Protein AF-A0A6L9KTM0-F1 (afdb_monomer_lite)

pLDDT: mean 84.55, std 11.83, range [53.69, 95.19]

Secondary structure (DSSP, 8-state):
--HHHHHHHHHHHHTT---HHHHHHHHHHHHH-HHHHHHHHHHHHHHHHHHHS-----------

Foldseek 3Di:
DDLVLLVVLLVCVVVVNHDPVSVVVSVVVLVVDVVSVVVSVVVVVVVVVVVPPDPPDDPDPPDD

Structure (mmCIF, N/CA/C/O backbone):
data_AF-A0A6L9KTM0-F1
#
_entry.id   AF-A0A6L9KTM0-F1
#
loop_
_atom_site.group_PDB
_atom_site.id
_atom_site.type_symbol
_atom_site.label_atom_id
_atom_site.label_alt_id
_atom_site.label_comp_id
_atom_site.label_asym_id
_atom_site.label_entity_id
_atom_site.label_seq_id
_atom_site.pdbx_PDB_ins_code
_atom_site.Cartn_x
_atom_site.Cartn_y
_atom_site.Cartn_z
_atom_site.occupancy
_atom_site.B_iso_or_equiv
_atom_site.auth_seq_id
_atom_site.auth_comp_id
_atom_site.auth_asym_id
_atom_site.auth_atom_id
_atom_site.pdbx_PDB_model_num
ATOM 1 N N . MET A 1 1 ? 11.527 -0.802 -6.891 1.00 79.31 1 MET A N 1
ATOM 2 C CA . MET A 1 1 ? 11.025 -1.648 -5.794 1.00 79.31 1 MET A CA 1
ATOM 3 C C . MET A 1 1 ? 10.845 -3.066 -6.293 1.00 79.31 1 MET A C 1
ATOM 5 O O . MET A 1 1 ? 10.257 -3.272 -7.351 1.00 79.31 1 MET A O 1
ATOM 9 N N . SER A 1 2 ? 11.405 -4.016 -5.565 1.00 91.81 2 SER A N 1
ATOM 10 C CA . SER A 1 2 ? 11.202 -5.447 -5.766 1.00 91.81 2 SER A CA 1
ATOM 11 C C . SER A 1 2 ? 9.913 -5.912 -5.088 1.00 91.81 2 SER A C 1
ATOM 13 O O . SER A 1 2 ? 9.418 -5.256 -4.168 1.00 91.81 2 SER A O 1
ATOM 15 N N . CYS A 1 3 ? 9.413 -7.087 -5.476 1.00 91.94 3 CYS A N 1
ATOM 16 C CA . CYS A 1 3 ? 8.266 -7.698 -4.807 1.00 91.94 3 CYS A CA 1
ATOM 17 C C . CYS A 1 3 ? 8.510 -7.840 -3.296 1.00 91.94 3 CYS A C 1
ATOM 19 O O . CYS A 1 3 ? 7.619 -7.544 -2.515 1.00 91.94 3 CYS A O 1
ATOM 21 N N . ARG A 1 4 ? 9.733 -8.194 -2.868 1.00 91.69 4 ARG A N 1
ATOM 22 C CA . ARG A 1 4 ? 10.099 -8.327 -1.445 1.00 91.69 4 ARG A CA 1
ATOM 23 C C . ARG A 1 4 ? 9.949 -7.015 -0.673 1.00 91.69 4 ARG A C 1
ATOM 25 O O . ARG A 1 4 ? 9.416 -7.015 0.434 1.00 91.69 4 ARG A O 1
ATOM 32 N N . GLU A 1 5 ? 10.403 -5.907 -1.255 1.00 92.25 5 GLU A N 1
ATOM 33 C CA . GLU A 1 5 ? 10.235 -4.574 -0.665 1.00 92.25 5 GLU A CA 1
ATOM 34 C C . GLU A 1 5 ? 8.759 -4.181 -0.609 1.00 92.25 5 GLU A C 1
ATOM 36 O O . GLU A 1 5 ? 8.303 -3.677 0.413 1.00 92.25 5 GLU A O 1
ATOM 41 N N . ALA A 1 6 ? 7.990 -4.470 -1.662 1.00 93.25 6 ALA A N 1
ATOM 42 C CA . ALA A 1 6 ? 6.556 -4.208 -1.677 1.00 93.25 6 ALA A CA 1
ATOM 43 C C . ALA A 1 6 ? 5.829 -4.978 -0.564 1.00 93.25 6 ALA A C 1
ATOM 45 O O . ALA A 1 6 ? 5.042 -4.383 0.168 1.00 93.25 6 ALA A O 1
ATOM 46 N N . THR A 1 7 ? 6.137 -6.263 -0.366 1.00 91.06 7 THR A N 1
ATOM 47 C CA . THR A 1 7 ? 5.573 -7.073 0.726 1.00 91.06 7 THR A CA 1
ATOM 48 C C . THR A 1 7 ? 5.925 -6.496 2.101 1.00 91.06 7 THR A C 1
ATOM 50 O O . THR A 1 7 ? 5.064 -6.417 2.977 1.00 91.06 7 THR A O 1
ATOM 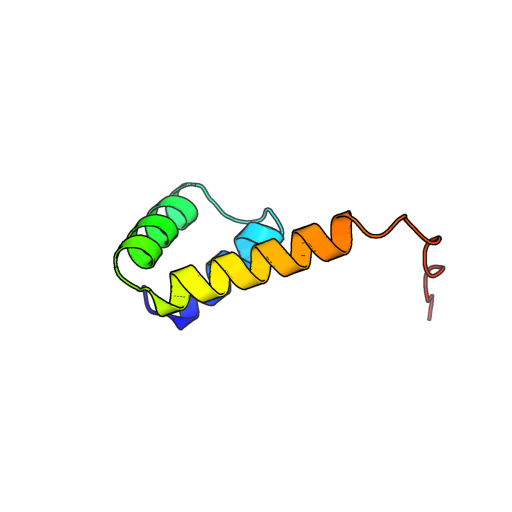53 N N . ALA A 1 8 ? 7.168 -6.038 2.289 1.00 91.38 8 ALA A N 1
ATOM 54 C CA . ALA A 1 8 ? 7.612 -5.416 3.536 1.00 91.38 8 ALA A CA 1
ATOM 55 C C . ALA A 1 8 ? 6.894 -4.083 3.810 1.00 91.38 8 ALA A C 1
ATOM 57 O O . ALA A 1 8 ? 6.460 -3.837 4.936 1.00 91.38 8 ALA A O 1
ATOM 58 N N . LEU A 1 9 ? 6.722 -3.241 2.785 1.00 92.31 9 LEU A N 1
ATOM 59 C CA . LEU A 1 9 ? 5.955 -1.998 2.885 1.00 92.31 9 LEU A CA 1
ATOM 60 C C . LEU A 1 9 ? 4.467 -2.271 3.133 1.00 92.31 9 LEU A C 1
ATOM 62 O O . LEU A 1 9 ? 3.837 -1.530 3.878 1.00 92.31 9 LEU A O 1
ATOM 66 N N . LEU A 1 10 ? 3.903 -3.347 2.573 1.00 89.94 10 LEU A N 1
ATOM 67 C CA . LEU A 1 10 ? 2.531 -3.763 2.871 1.00 89.94 10 LEU A CA 1
ATOM 68 C C . LEU A 1 10 ? 2.338 -4.131 4.338 1.00 89.94 10 LEU A C 1
ATOM 70 O O . L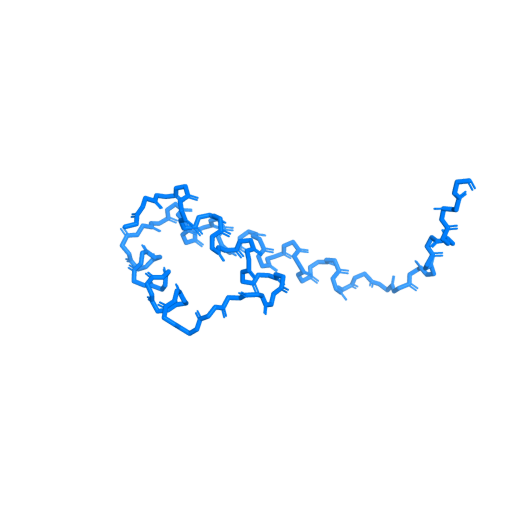EU A 1 10 ? 1.347 -3.723 4.936 1.00 89.94 10 LEU A O 1
ATOM 74 N N . SER A 1 11 ? 3.277 -4.877 4.918 1.00 87.94 11 SER A N 1
ATOM 75 C CA . SER A 1 11 ? 3.244 -5.194 6.347 1.00 87.94 11 SER A CA 1
ATOM 76 C C . SER A 1 11 ? 3.320 -3.918 7.186 1.00 87.94 11 SER A C 1
ATOM 78 O O . SER A 1 11 ? 2.487 -3.694 8.055 1.00 87.94 11 SER A O 1
ATOM 80 N N . GLN A 1 12 ? 4.244 -3.013 6.858 1.00 89.50 12 GLN A N 1
ATOM 81 C CA . GLN A 1 12 ? 4.376 -1.728 7.553 1.00 89.50 12 GLN A CA 1
ATOM 82 C C . GLN A 1 12 ? 3.138 -0.827 7.401 1.00 89.50 12 GLN A C 1
ATOM 84 O O . GLN A 1 12 ? 2.809 -0.073 8.319 1.00 89.50 12 GLN A O 1
ATOM 89 N N . ALA A 1 13 ? 2.434 -0.907 6.266 1.00 87.50 13 ALA A N 1
ATOM 90 C CA . ALA A 1 13 ? 1.166 -0.212 6.048 1.00 87.50 13 ALA A CA 1
ATOM 91 C C . ALA A 1 13 ? 0.086 -0.688 7.025 1.00 87.50 13 ALA A C 1
ATOM 93 O O . ALA A 1 13 ? -0.681 0.125 7.535 1.00 87.50 13 ALA A O 1
ATOM 94 N N . GLN A 1 14 ? 0.048 -1.991 7.309 1.00 83.19 14 GLN A N 1
ATOM 95 C CA . GLN A 1 14 ? -0.873 -2.577 8.282 1.00 83.19 14 GLN A CA 1
ATOM 96 C C . GLN A 1 14 ? -0.539 -2.084 9.698 1.00 83.19 14 GLN A C 1
ATOM 98 O O . GLN A 1 14 ? -1.439 -1.764 10.474 1.00 83.19 14 GLN A O 1
ATOM 103 N N . ASP A 1 15 ? 0.739 -1.938 10.024 1.00 84.75 15 ASP A N 1
ATOM 104 C CA . ASP A 1 15 ? 1.172 -1.456 11.340 1.00 84.75 15 ASP A CA 1
ATOM 105 C C . ASP A 1 15 ? 1.029 0.069 11.512 1.00 84.75 15 ASP A C 1
ATOM 107 O O . ASP A 1 15 ? 1.350 0.603 12.571 1.00 84.75 15 ASP A O 1
ATOM 111 N N . GLY A 1 16 ? 0.564 0.790 10.483 1.00 80.00 16 GLY A N 1
ATOM 112 C CA . GLY A 1 16 ? 0.381 2.246 10.515 1.00 80.00 16 GLY A CA 1
ATOM 113 C C . GLY A 1 16 ? 1.685 3.048 10.452 1.00 80.00 16 GLY A C 1
ATOM 114 O O . GLY A 1 16 ? 1.678 4.250 10.703 1.00 80.00 16 GLY A O 1
ATOM 115 N N . LYS A 1 17 ? 2.810 2.409 10.109 1.00 79.88 17 LYS A N 1
ATOM 116 C CA . LYS A 1 17 ? 4.159 3.009 10.144 1.00 79.88 17 LYS A CA 1
ATOM 117 C C . LYS A 1 17 ? 4.643 3.527 8.786 1.00 79.88 17 LYS A C 1
ATOM 119 O O . LYS A 1 17 ? 5.811 3.876 8.638 1.00 79.88 17 LYS A O 1
ATOM 124 N N . LEU A 1 18 ? 3.777 3.553 7.773 1.00 83.12 18 LEU A N 1
ATOM 125 C CA . LEU A 1 18 ? 4.183 3.865 6.404 1.00 83.12 18 LEU A CA 1
ATOM 126 C C . LEU A 1 18 ? 4.125 5.369 6.107 1.00 83.12 18 LEU A C 1
ATOM 128 O O . LEU A 1 18 ? 3.075 5.996 6.226 1.00 83.12 18 LEU A O 1
ATOM 132 N N . GLY A 1 19 ? 5.240 5.938 5.646 1.00 86.38 19 GLY A N 1
ATOM 133 C CA . GLY A 1 19 ? 5.276 7.311 5.139 1.00 86.38 19 GLY A CA 1
ATOM 134 C C . GLY A 1 19 ? 4.547 7.469 3.797 1.00 86.38 19 GLY A C 1
ATOM 135 O O . GLY A 1 19 ? 4.504 6.542 2.984 1.00 86.38 19 GLY A O 1
ATOM 136 N N . LEU A 1 20 ? 4.032 8.675 3.525 1.00 87.44 20 LEU A N 1
ATOM 137 C CA . LEU A 1 20 ? 3.253 8.989 2.315 1.00 87.44 20 LEU A CA 1
ATOM 138 C C . LEU A 1 20 ? 3.997 8.634 1.015 1.00 87.44 20 LEU A C 1
ATOM 140 O O . LEU A 1 20 ? 3.410 8.053 0.106 1.00 87.44 20 LEU A O 1
ATOM 144 N N . LEU A 1 21 ? 5.299 8.929 0.933 1.00 89.06 21 LEU A N 1
ATOM 145 C CA . LEU A 1 21 ? 6.116 8.626 -0.249 1.00 89.06 21 LEU A CA 1
ATOM 146 C C . LEU A 1 21 ? 6.194 7.117 -0.529 1.00 89.06 21 LEU A C 1
ATOM 148 O O . LEU A 1 21 ? 6.021 6.681 -1.667 1.00 89.06 21 LEU A O 1
ATOM 152 N N . ALA A 1 22 ? 6.405 6.317 0.517 1.00 89.44 22 ALA A N 1
ATOM 153 C CA . ALA A 1 22 ? 6.464 4.865 0.405 1.00 89.44 22 ALA A CA 1
ATOM 154 C C . ALA A 1 22 ? 5.101 4.273 0.016 1.00 89.44 22 ALA A C 1
ATOM 156 O O . ALA A 1 22 ? 5.038 3.309 -0.745 1.00 89.44 22 ALA A O 1
ATOM 157 N N . GLN A 1 23 ? 4.004 4.891 0.460 1.00 89.06 23 GLN A N 1
ATOM 158 C CA . GLN A 1 23 ? 2.653 4.503 0.065 1.00 89.06 23 GLN A CA 1
ATOM 159 C C . GLN A 1 23 ? 2.385 4.752 -1.427 1.00 89.06 23 GLN A C 1
ATOM 161 O O . GLN A 1 23 ? 1.775 3.911 -2.091 1.00 89.06 23 GLN A O 1
ATOM 166 N N . TRP A 1 24 ? 2.867 5.871 -1.975 1.00 91.69 24 TRP A N 1
ATOM 167 C CA . TRP A 1 24 ? 2.788 6.154 -3.412 1.00 91.69 24 TRP A CA 1
ATOM 168 C C . TRP A 1 24 ? 3.609 5.171 -4.239 1.00 91.69 24 TRP A C 1
ATOM 170 O O . TRP A 1 24 ? 3.096 4.608 -5.206 1.00 91.69 24 TRP A O 1
ATOM 180 N N . GLN A 1 25 ? 4.855 4.920 -3.833 1.00 91.25 25 GLN A N 1
ATOM 181 C CA . GLN A 1 25 ? 5.717 3.951 -4.504 1.00 91.25 25 GLN A CA 1
ATOM 182 C C . GLN A 1 25 ? 5.062 2.568 -4.505 1.00 91.25 25 GLN A C 1
ATOM 184 O O . GLN A 1 25 ? 4.912 1.948 -5.554 1.0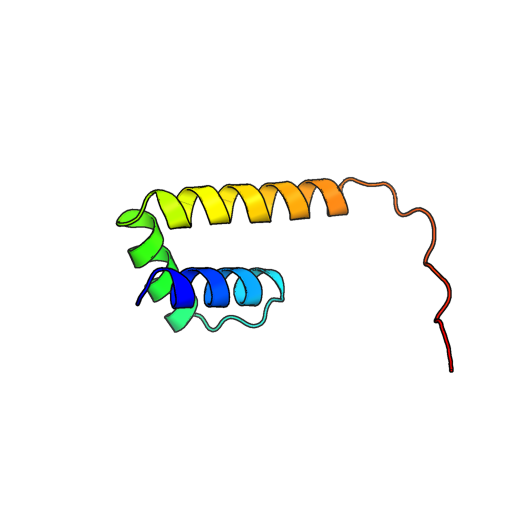0 91.25 25 GLN A O 1
ATOM 189 N N . LEU A 1 26 ? 4.546 2.136 -3.354 1.00 91.69 26 LEU A N 1
ATOM 190 C CA . LEU A 1 26 ? 3.860 0.862 -3.239 1.00 91.69 26 LEU A CA 1
ATOM 191 C C . LEU A 1 26 ? 2.640 0.766 -4.167 1.00 91.69 26 LEU A C 1
ATOM 193 O O . LEU A 1 26 ? 2.481 -0.239 -4.855 1.00 91.69 26 LEU A O 1
ATOM 197 N N . ARG A 1 27 ? 1.804 1.810 -4.244 1.00 90.62 27 ARG A N 1
ATOM 198 C CA . ARG A 1 27 ? 0.649 1.844 -5.161 1.00 90.62 27 ARG A CA 1
ATOM 199 C C . ARG A 1 27 ? 1.057 1.649 -6.619 1.00 90.62 27 ARG A C 1
ATOM 201 O O . ARG A 1 27 ? 0.408 0.875 -7.316 1.00 90.62 27 ARG A O 1
ATOM 208 N N . LEU A 1 28 ? 2.138 2.294 -7.055 1.00 94.06 28 LEU A N 1
ATOM 209 C CA . LEU A 1 28 ? 2.665 2.120 -8.410 1.00 94.06 28 LEU A CA 1
ATOM 210 C C . LEU A 1 28 ? 3.109 0.672 -8.664 1.00 94.06 28 LEU A C 1
ATOM 212 O O . LEU A 1 28 ? 2.874 0.147 -9.748 1.00 94.06 28 LEU A O 1
ATOM 216 N N . HIS A 1 29 ? 3.696 -0.004 -7.669 1.00 94.00 29 HIS A N 1
ATOM 217 C CA . HIS A 1 29 ? 4.078 -1.414 -7.810 1.00 94.00 29 HIS A CA 1
ATOM 218 C C . HIS A 1 29 ? 2.874 -2.322 -7.981 1.00 94.00 29 HIS A C 1
ATOM 220 O O . HIS A 1 29 ? 2.875 -3.195 -8.840 1.00 94.00 29 HIS A O 1
ATOM 226 N N . LEU A 1 30 ? 1.855 -2.119 -7.147 1.00 92.75 30 LEU A N 1
ATOM 227 C CA . LEU A 1 30 ? 0.647 -2.934 -7.155 1.00 92.75 30 LEU A CA 1
ATOM 228 C C . LEU A 1 30 ? -0.068 -2.823 -8.509 1.00 92.75 30 LEU A C 1
ATOM 230 O O . LEU A 1 30 ? -0.528 -3.825 -9.044 1.00 92.75 30 LEU A O 1
ATOM 234 N N . MET A 1 31 ? -0.066 -1.640 -9.129 1.00 93.31 31 MET A N 1
ATOM 235 C CA . MET A 1 31 ? -0.611 -1.465 -10.481 1.00 93.31 31 MET A CA 1
ATOM 236 C C . MET A 1 31 ? 0.145 -2.252 -11.563 1.00 93.31 31 MET A C 1
ATOM 238 O O . MET A 1 31 ? -0.454 -2.598 -12.574 1.00 93.31 31 MET A O 1
ATOM 242 N N . ALA A 1 32 ? 1.435 -2.533 -11.364 1.00 93.00 32 ALA A N 1
ATOM 243 C CA . ALA A 1 32 ? 2.281 -3.240 -12.327 1.00 93.00 32 ALA A CA 1
ATOM 244 C C . ALA A 1 32 ? 2.517 -4.724 -11.982 1.00 93.00 32 ALA A C 1
ATOM 246 O O . ALA A 1 32 ? 3.110 -5.448 -12.779 1.00 93.00 32 ALA A O 1
ATOM 247 N N . CYS A 1 33 ? 2.107 -5.180 -10.793 1.00 95.19 33 CYS A N 1
ATOM 248 C CA . CYS A 1 33 ? 2.363 -6.531 -10.305 1.00 95.19 33 CYS A CA 1
ATOM 249 C C . CYS A 1 33 ? 1.115 -7.147 -9.664 1.00 95.19 33 CYS A C 1
ATOM 251 O O . CYS A 1 33 ? 0.757 -6.849 -8.518 1.00 95.19 33 CYS A O 1
ATOM 253 N N . ASP A 1 34 ? 0.514 -8.099 -10.377 1.00 93.94 34 ASP A N 1
ATOM 254 C CA . ASP A 1 34 ? -0.665 -8.830 -9.910 1.00 93.94 34 ASP A CA 1
ATOM 255 C C . ASP A 1 34 ? -0.391 -9.648 -8.642 1.00 93.94 34 ASP A C 1
ATOM 257 O O . ASP A 1 34 ? -1.237 -9.715 -7.750 1.00 93.94 34 ASP A O 1
ATOM 261 N N . GLY A 1 35 ? 0.812 -10.220 -8.513 1.00 93.38 35 GLY A N 1
ATOM 262 C CA . GLY A 1 35 ? 1.196 -11.020 -7.348 1.00 93.38 35 GLY A CA 1
ATOM 263 C C . GLY A 1 35 ? 1.166 -10.212 -6.049 1.00 93.38 35 GLY A C 1
ATOM 264 O O . GLY A 1 35 ? 0.547 -10.624 -5.065 1.00 93.38 35 GLY A O 1
ATOM 265 N N . CYS A 1 36 ? 1.769 -9.021 -6.054 1.00 93.69 36 CYS A N 1
ATOM 266 C CA . CYS A 1 36 ? 1.741 -8.127 -4.898 1.00 93.69 36 CYS A CA 1
ATOM 267 C C . CYS A 1 36 ? 0.331 -7.576 -4.635 1.00 93.69 36 CYS A C 1
ATOM 269 O O . CYS A 1 36 ? -0.068 -7.447 -3.475 1.00 93.69 36 CYS A O 1
ATOM 271 N N . THR A 1 37 ? -0.453 -7.311 -5.683 1.00 92.94 37 THR A N 1
ATOM 272 C CA . THR A 1 37 ? -1.859 -6.892 -5.556 1.00 92.94 37 THR A CA 1
ATOM 273 C C . THR A 1 37 ? -2.718 -7.952 -4.884 1.00 92.94 37 THR A C 1
ATOM 275 O O . THR A 1 37 ? -3.494 -7.634 -3.976 1.00 92.94 37 THR A O 1
ATOM 278 N N . GLN A 1 38 ? -2.560 -9.215 -5.275 1.00 93.12 38 GLN A N 1
ATOM 279 C CA . GLN A 1 38 ? -3.296 -10.319 -4.673 1.00 93.12 38 GLN A CA 1
ATOM 280 C C . GLN A 1 38 ? -2.870 -10.548 -3.222 1.00 93.12 38 GLN A C 1
ATOM 282 O O . GLN A 1 38 ? -3.731 -10.688 -2.350 1.00 93.12 38 GLN A O 1
ATOM 287 N N . PHE A 1 39 ? -1.565 -10.507 -2.944 1.00 91.12 39 PHE A N 1
ATOM 288 C CA . PHE A 1 39 ? -1.043 -10.597 -1.582 1.00 91.12 39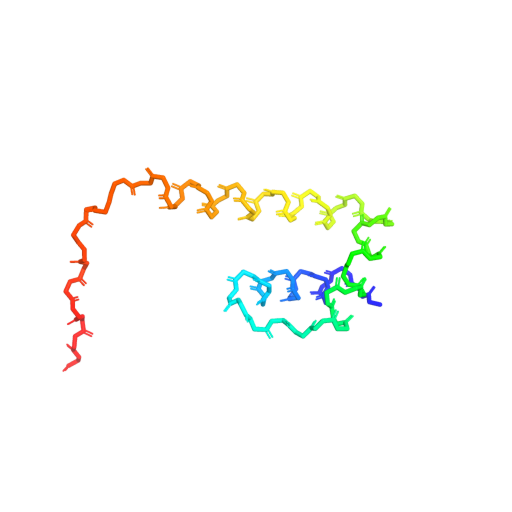 PHE A CA 1
ATOM 289 C C . PHE A 1 39 ? -1.634 -9.505 -0.680 1.00 91.12 39 PHE A C 1
ATOM 291 O O . PHE A 1 39 ? -2.117 -9.792 0.414 1.00 91.12 39 PHE A O 1
ATOM 298 N N . GLY A 1 40 ? -1.699 -8.261 -1.162 1.00 90.75 40 GLY A N 1
ATOM 299 C CA . GLY A 1 40 ? -2.305 -7.168 -0.408 1.00 90.75 40 GLY A CA 1
ATOM 300 C C . GLY A 1 40 ? -3.785 -7.333 -0.129 1.00 90.75 40 GLY A C 1
ATOM 301 O O . GLY A 1 40 ? -4.251 -7.020 0.968 1.00 90.75 40 GLY A O 1
ATOM 302 N N . ARG A 1 41 ? -4.526 -7.886 -1.088 1.00 91.38 41 ARG A N 1
ATOM 303 C CA . ARG A 1 41 ? -5.927 -8.258 -0.883 1.00 91.38 41 ARG A CA 1
ATOM 304 C C . ARG A 1 41 ? -6.073 -9.317 0.209 1.00 91.38 41 ARG A C 1
ATOM 306 O O . ARG A 1 41 ? -6.947 -9.184 1.062 1.00 91.38 41 ARG A O 1
ATOM 313 N N . GLN A 1 42 ? -5.200 -10.321 0.212 1.00 92.06 42 GLN A N 1
ATOM 314 C CA . GLN A 1 42 ? -5.206 -11.410 1.188 1.00 92.06 42 GLN A CA 1
ATOM 315 C C . GLN A 1 42 ? -4.880 -10.910 2.604 1.00 92.06 42 GLN A C 1
ATOM 317 O O . GLN A 1 42 ? -5.567 -11.258 3.563 1.00 92.06 42 GLN A O 1
ATOM 322 N N . LEU A 1 43 ? -3.904 -10.009 2.728 1.00 89.88 43 LEU A N 1
ATOM 323 C CA . LEU A 1 43 ? -3.520 -9.402 4.003 1.00 89.88 43 LEU A CA 1
ATOM 324 C C . LEU A 1 43 ? -4.632 -8.512 4.585 1.00 89.88 43 LEU A C 1
ATOM 326 O O . LEU A 1 43 ? -4.897 -8.537 5.788 1.00 89.88 43 LEU A O 1
ATOM 330 N N . GLN A 1 44 ? -5.328 -7.752 3.732 1.00 89.50 44 GLN A N 1
ATOM 331 C CA . GLN A 1 44 ? -6.494 -6.972 4.153 1.00 89.50 44 GLN A CA 1
ATOM 332 C C . GLN A 1 44 ? -7.688 -7.850 4.528 1.00 89.50 44 GLN A C 1
ATOM 334 O O . GLN A 1 44 ? -8.400 -7.527 5.476 1.00 89.50 44 GLN A O 1
ATOM 339 N N . PHE A 1 45 ? -7.907 -8.955 3.812 1.00 91.44 45 PHE A N 1
ATOM 340 C CA . PHE A 1 45 ? -8.932 -9.931 4.169 1.00 91.44 45 PHE A CA 1
ATOM 341 C C . PHE A 1 45 ? -8.682 -10.504 5.567 1.00 91.44 45 PHE A C 1
ATOM 343 O O . PHE A 1 45 ? -9.583 -10.465 6.401 1.00 91.44 45 PHE A O 1
ATOM 350 N N . LEU A 1 46 ? -7.449 -10.937 5.851 1.00 89.88 46 LEU A N 1
ATOM 351 C CA . LEU A 1 46 ? -7.076 -11.454 7.167 1.00 89.88 46 LEU A CA 1
ATOM 352 C C . LEU A 1 46 ? -7.305 -10.409 8.266 1.00 89.88 46 LEU A C 1
ATOM 354 O O . LEU A 1 46 ? -7.916 -10.712 9.284 1.00 89.88 46 LEU A O 1
ATOM 358 N N . ARG A 1 47 ? -6.890 -9.156 8.045 1.00 87.06 47 ARG A N 1
ATOM 359 C CA . ARG A 1 47 ? -7.099 -8.078 9.022 1.00 87.06 47 ARG A CA 1
ATOM 360 C C . ARG A 1 47 ? -8.576 -7.806 9.294 1.00 87.06 47 ARG A C 1
ATOM 362 O O . ARG A 1 47 ? -8.952 -7.644 10.447 1.00 87.06 47 ARG A O 1
ATOM 369 N N . LYS A 1 48 ? -9.412 -7.778 8.255 1.00 88.88 48 LYS A N 1
ATOM 370 C CA . LYS A 1 48 ? -10.864 -7.618 8.414 1.00 88.88 48 LYS A CA 1
ATOM 371 C C . LYS A 1 48 ? -11.483 -8.791 9.162 1.00 88.88 48 LYS A C 1
ATOM 373 O O . LYS A 1 48 ? -12.341 -8.564 10.001 1.00 88.88 48 LYS A O 1
ATOM 378 N N . ALA A 1 49 ? -11.042 -10.017 8.879 1.00 90.19 49 ALA A N 1
ATOM 379 C CA . ALA A 1 49 ? -11.498 -11.197 9.601 1.00 90.19 49 ALA A CA 1
ATOM 380 C C . ALA A 1 49 ? -11.140 -11.103 11.091 1.00 90.19 49 ALA A C 1
ATOM 382 O O . ALA A 1 49 ? -12.021 -11.279 11.922 1.00 90.19 49 ALA A O 1
ATOM 383 N N . LEU A 1 50 ? -9.896 -10.732 11.422 1.00 88.00 50 LEU A N 1
ATOM 384 C CA . LEU A 1 50 ? -9.452 -10.521 12.805 1.00 88.00 50 LEU A CA 1
ATOM 385 C C . LEU A 1 50 ? -10.245 -9.412 13.513 1.00 88.00 50 LEU A C 1
ATOM 387 O O . LEU A 1 50 ? -10.618 -9.581 14.664 1.00 88.00 50 LEU A O 1
ATOM 391 N N . GLN A 1 51 ? -10.546 -8.308 12.825 1.00 86.00 51 GLN A N 1
ATOM 392 C CA . GLN A 1 51 ? -11.360 -7.210 13.369 1.00 86.00 51 GLN A CA 1
ATOM 393 C C . GLN A 1 51 ? -12.849 -7.555 13.519 1.00 86.00 51 GLN A C 1
ATOM 395 O O . GLN A 1 51 ? -13.547 -6.905 14.289 1.00 86.00 51 GLN A O 1
ATOM 400 N N . ALA A 1 52 ? -13.353 -8.526 12.754 1.00 85.00 52 ALA A N 1
ATOM 401 C CA . ALA A 1 52 ? -14.743 -8.971 12.809 1.00 85.00 52 ALA A CA 1
ATOM 402 C C . ALA A 1 52 ? -14.987 -10.036 13.888 1.00 85.00 52 ALA A C 1
ATOM 404 O O . ALA A 1 52 ? -16.143 -10.351 14.176 1.00 85.00 52 ALA A O 1
ATOM 405 N N . LEU A 1 53 ? -13.927 -10.604 14.472 1.00 81.69 53 LEU A N 1
ATOM 406 C CA . LEU A 1 53 ? -14.068 -11.463 15.639 1.00 81.69 53 LEU A CA 1
ATOM 407 C C . LEU A 1 53 ? -14.584 -10.597 16.800 1.00 81.69 53 LEU A C 1
ATOM 409 O O . LEU A 1 53 ? -13.974 -9.566 17.088 1.00 81.69 53 LEU A O 1
ATOM 413 N N . PRO A 1 54 ? -15.695 -10.972 17.466 1.00 68.38 54 PRO A N 1
ATOM 414 C CA . PRO A 1 54 ? -16.058 -10.331 18.718 1.00 68.38 54 PRO A CA 1
ATOM 415 C C . PRO A 1 54 ? -14.874 -10.500 19.662 1.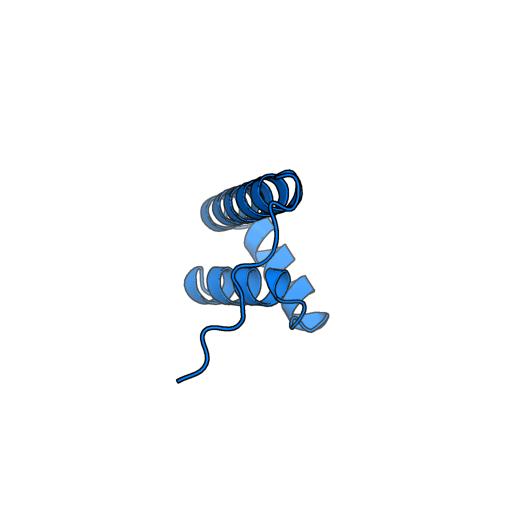00 68.38 54 PRO A C 1
ATOM 417 O O . PRO A 1 54 ? -14.318 -11.597 19.749 1.00 68.38 54 PRO A O 1
ATOM 420 N N . GLU A 1 55 ? -14.481 -9.410 20.311 1.00 63.28 55 GLU A N 1
ATOM 421 C CA . GLU A 1 55 ? -13.394 -9.363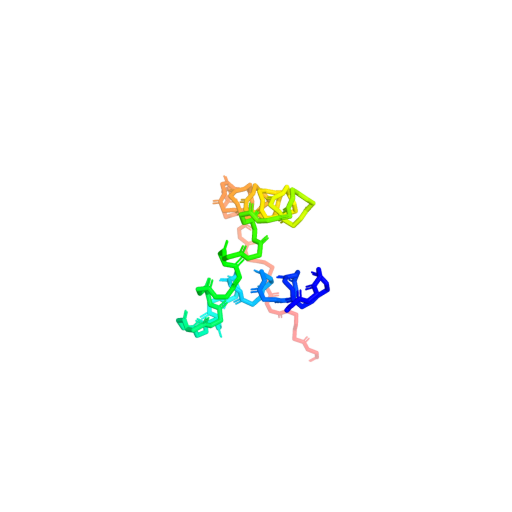 21.281 1.00 63.28 55 GLU A CA 1
ATOM 422 C C . GLU A 1 55 ? -13.725 -10.333 22.425 1.00 63.28 55 GLU A C 1
ATOM 424 O O . GLU A 1 55 ? -14.332 -9.973 23.429 1.00 63.28 55 GLU A O 1
ATOM 429 N N . ARG A 1 56 ? -13.401 -11.621 22.252 1.00 59.78 56 ARG A N 1
ATOM 430 C CA . ARG A 1 56 ? -13.222 -12.528 23.378 1.00 59.78 56 ARG A CA 1
ATOM 431 C C . ARG A 1 56 ? -11.971 -12.015 24.056 1.00 59.78 56 ARG A C 1
ATOM 433 O O . ARG A 1 56 ? -10.875 -12.286 23.584 1.00 59.78 56 ARG A O 1
ATOM 440 N N . GLU A 1 57 ? -12.222 -11.176 25.053 1.00 58.50 57 GLU A N 1
ATOM 441 C CA . GLU A 1 57 ? -11.421 -10.943 26.246 1.00 58.50 57 GLU A CA 1
ATOM 442 C C . GLU A 1 57 ? -9.962 -11.374 26.083 1.00 58.50 57 GLU A C 1
ATOM 444 O O . GLU A 1 57 ? -9.635 -12.553 26.192 1.00 58.50 57 GLU A O 1
ATOM 449 N N . GLN A 1 58 ? -9.136 -10.384 25.746 1.00 53.69 58 GLN A N 1
ATOM 450 C CA . GLN A 1 58 ? -7.807 -10.160 26.312 1.00 53.69 58 GLN A CA 1
ATOM 451 C C . GLN A 1 58 ? -7.179 -11.412 26.940 1.00 53.69 58 GLN A C 1
ATOM 453 O O . GLN A 1 58 ? -7.508 -11.781 28.068 1.00 53.69 58 GLN A O 1
ATOM 458 N N . ASP A 1 59 ? -6.223 -12.019 26.235 1.00 55.56 59 ASP A N 1
ATOM 459 C CA . ASP A 1 59 ? -5.220 -12.828 26.921 1.00 55.56 59 ASP A CA 1
ATOM 460 C C . ASP A 1 59 ? -4.560 -11.909 27.974 1.00 55.56 59 ASP A C 1
ATOM 462 O O . ASP A 1 59 ? -4.136 -10.798 27.614 1.00 55.56 59 ASP A O 1
ATOM 466 N N . PRO A 1 60 ? -4.593 -12.251 29.279 1.00 59.16 60 PRO A N 1
ATOM 467 C CA . PRO A 1 60 ? -3.974 -11.428 30.310 1.00 59.16 60 PRO A CA 1
ATOM 468 C C . PRO A 1 60 ? -2.491 -11.222 29.970 1.00 59.16 60 PRO A C 1
ATOM 470 O O . PRO A 1 60 ? -1.895 -12.057 29.297 1.00 59.16 60 PRO A O 1
ATOM 473 N N . PRO A 1 61 ? -1.857 -10.123 30.414 1.00 58.94 61 PRO A N 1
ATOM 474 C CA . PRO A 1 61 ? -0.452 -9.895 30.117 1.00 58.94 61 PRO A CA 1
ATOM 475 C C . PRO A 1 61 ? 0.383 -11.048 30.681 1.00 58.94 61 PRO A C 1
ATOM 477 O O . PRO A 1 61 ? 0.588 -11.146 31.893 1.00 58.94 61 PRO A O 1
ATOM 480 N N . GLU A 1 62 ? 0.869 -11.912 29.791 1.00 61.41 62 GLU A N 1
ATOM 481 C CA . GLU A 1 62 ? 1.912 -12.887 30.073 1.00 61.41 62 GLU A CA 1
ATOM 482 C C . GLU A 1 62 ? 3.155 -12.106 30.508 1.00 61.41 62 GLU A C 1
ATOM 484 O O . GLU A 1 62 ? 3.899 -11.519 29.721 1.00 61.41 62 GLU A O 1
ATOM 489 N N . THR A 1 63 ? 3.279 -12.004 31.827 1.00 54.59 63 THR A N 1
ATOM 490 C CA . THR A 1 63 ? 4.355 -11.323 32.535 1.00 54.59 63 THR A CA 1
ATOM 491 C C . THR A 1 63 ? 5.387 -12.397 32.895 1.00 54.59 63 THR A C 1
ATOM 493 O O . THR A 1 63 ? 4.970 -13.446 33.391 1.00 54.59 63 THR A O 1
ATOM 496 N N . PRO A 1 64 ? 6.690 -12.194 32.620 1.00 68.00 64 PRO A N 1
ATOM 497 C CA . PRO A 1 64 ? 7.733 -13.161 32.965 1.00 68.00 64 PRO A CA 1
ATOM 498 C C . PRO A 1 64 ? 7.954 -13.300 34.476 1.00 68.00 64 PRO A C 1
ATOM 500 O O . PRO A 1 64 ? 7.752 -12.301 35.207 1.00 68.00 64 PRO A O 1
#

Sequence (64 aa):
MSCREATALLSQAQDGKLGLLAQWQLRLHLMACDGCTQFGRQLQFLRKALQALPEREQDPPETP

Radius of gyration: 14.99 Å; chains: 1; bounding box: 27×22×45 Å